Protein 1O5L (pdb70)

Structure (mmCIF, N/CA/C/O backbone):
data_1O5L
#
_entry.id   1O5L
#
_cell.length_a   62.971
_cell.length_b   62.971
_cell.length_c   167.103
_cell.angle_alpha   90.00
_cell.angle_beta   90.00
_cell.angle_gamma   120.00
#
_symmetry.space_group_name_H-M   'P 61 2 2'
#
loop_
_entity.id
_entity.type
_entity.pdbx_description
1 polymer 'transcriptional regulator, crp family'
2 water water
#
loop_
_atom_site.group_PDB
_atom_site.id
_atom_site.type_symbol
_atom_site.label_atom_id
_atom_site.label_alt_id
_atom_site.label_comp_id
_atom_site.label_asym_id
_atom_site.label_entity_id
_atom_site.label_seq_id
_atom_site.pdbx_PDB_ins_code
_atom_site.Cartn_x
_atom_site.Cartn_y
_atom_site.Cartn_z
_atom_site.occupancy
_atom_site.B_iso_or_equiv
_atom_site.auth_seq_id
_atom_site.auth_comp_id
_atom_site.auth_asym_id
_atom_site.auth_atom_id
_atom_site.pdbx_PDB_model_num
ATOM 1 N N . MET A 1 13 ? 22.322 11.496 -1.808 1.00 63.04 1 MET A N 1
ATOM 2 C CA . MET A 1 13 ? 23.417 12.495 -1.622 1.00 62.88 1 MET A CA 1
ATOM 3 C C . MET A 1 13 ? 23.336 13.126 -0.223 1.00 62.97 1 MET A C 1
ATOM 4 O O . MET A 1 13 ? 22.308 13.715 0.112 1.00 64.33 1 MET A O 1
ATOM 9 N N . ASP A 1 14 ? 24.418 13.025 0.564 1.00 61.44 2 ASP A N 1
ATOM 10 C CA . ASP A 1 14 ? 24.498 13.635 1.906 1.00 60.40 2 ASP A CA 1
ATOM 11 C C . ASP A 1 14 ? 25.430 14.870 1.839 1.00 59.19 2 ASP A C 1
ATOM 12 O O . ASP A 1 14 ? 26.649 14.735 1.834 1.00 57.69 2 ASP A O 1
ATOM 17 N N . LEU A 1 15 ? 24.842 16.066 1.753 1.00 58.16 3 LEU A N 1
ATOM 18 C CA . LEU A 1 15 ? 25.629 17.293 1.559 1.00 58.11 3 LEU A CA 1
ATOM 19 C C . LEU A 1 15 ? 26.564 17.616 2.722 1.00 56.90 3 LEU A C 1
ATOM 20 O O . LEU A 1 15 ? 27.519 18.338 2.533 1.00 57.23 3 LEU A O 1
ATOM 25 N N . LYS A 1 16 ? 26.315 17.062 3.902 1.00 56.23 4 LYS A N 1
ATOM 26 C CA . LYS A 1 16 ? 27.203 17.281 5.049 1.00 56.29 4 LYS A CA 1
ATOM 27 C C . LYS A 1 16 ? 28.618 16.717 4.847 1.00 55.64 4 LYS A C 1
ATOM 28 O O . LYS A 1 16 ? 29.565 17.113 5.552 1.00 55.67 4 LYS A O 1
ATOM 34 N N . LYS A 1 17 ? 28.763 15.798 3.892 1.00 55.23 5 LYS A N 1
ATOM 35 C CA . LYS A 1 17 ? 30.083 15.305 3.479 1.00 54.90 5 LYS A CA 1
ATOM 36 C C . LYS A 1 17 ? 30.993 16.405 2.887 1.00 53.43 5 LYS A C 1
ATOM 37 O O . LYS A 1 17 ? 32.222 16.246 2.862 1.00 52.38 5 LYS A O 1
ATOM 43 N N . LEU A 1 18 ? 30.396 17.511 2.439 1.00 52.29 6 LEU A N 1
ATOM 44 C CA . LEU A 1 18 ? 31.178 18.647 1.954 1.00 51.89 6 LEU A CA 1
ATOM 45 C C . LEU A 1 18 ? 31.664 19.599 3.043 1.00 52.01 6 LEU A C 1
ATOM 46 O O . LEU A 1 18 ? 32.301 20.590 2.715 1.00 51.92 6 LEU A O 1
ATOM 51 N N . LEU A 1 19 ? 31.418 19.295 4.324 1.00 51.43 7 LEU A N 1
ATOM 52 C CA . LEU A 1 19 ? 31.865 20.172 5.414 1.00 51.89 7 LEU A CA 1
ATOM 53 C C . LEU A 1 19 ? 33.358 20.611 5.333 1.00 51.36 7 LEU A C 1
ATOM 54 O O . LEU A 1 19 ? 33.659 21.752 5.602 1.00 51.00 7 LEU A O 1
ATOM 59 N N . PRO A 1 20 ? 34.271 19.717 4.963 1.00 51.38 8 PRO A N 1
ATOM 60 C CA . PRO A 1 20 ? 35.690 20.060 4.864 1.00 51.88 8 PRO A CA 1
ATOM 61 C C . PRO A 1 20 ? 36.054 21.126 3.804 1.00 51.90 8 PRO A C 1
ATOM 62 O O . PRO A 1 20 ? 37.130 21.726 3.865 1.00 51.13 8 PRO A O 1
ATOM 66 N N . CYS A 1 21 ? 35.143 21.330 2.865 1.00 52.05 9 CYS A N 1
ATOM 67 C CA . CYS A 1 21 ? 35.324 22.153 1.675 1.00 52.83 9 CYS A CA 1
ATOM 68 C C . CYS A 1 21 ? 35.025 23.640 1.900 1.00 52.78 9 CYS A C 1
ATOM 69 O O . CYS A 1 21 ? 35.231 24.456 1.021 1.00 51.90 9 CYS A O 1
ATOM 72 N N . GLY A 1 22 ? 34.541 23.997 3.076 1.00 53.63 10 GLY A N 1
ATOM 73 C CA . GLY A 1 22 ? 34.065 25.357 3.268 1.00 54.67 10 GLY A CA 1
ATOM 74 C C . GLY A 1 22 ? 34.125 25.825 4.688 1.00 54.57 10 GLY A C 1
ATOM 75 O O . GLY A 1 22 ? 34.467 25.056 5.567 1.00 54.93 10 GLY A O 1
ATOM 76 N N . LYS A 1 23 ? 33.810 27.095 4.899 1.00 54.74 11 LYS A N 1
ATOM 77 C CA . LYS A 1 23 ? 33.691 27.630 6.235 1.00 55.35 11 LYS A CA 1
ATOM 78 C C . LYS A 1 23 ? 32.261 27.539 6.745 1.00 54.32 11 LYS A C 1
ATOM 79 O O . LYS A 1 23 ? 31.310 27.477 5.978 1.00 53.73 11 LYS A O 1
ATOM 85 N N . VAL A 1 24 ? 32.132 27.542 8.063 1.00 54.15 12 VAL A N 1
ATOM 86 C CA . VAL A 1 24 ? 30.838 27.504 8.704 1.00 54.42 12 VAL A CA 1
ATOM 87 C C . VAL A 1 24 ? 30.499 28.895 9.219 1.00 54.55 12 VAL A C 1
ATOM 88 O O . VAL A 1 24 ? 31.341 29.576 9.801 1.00 52.98 12 VAL A O 1
ATOM 92 N N . ILE A 1 25 ? 29.257 29.311 8.963 1.00 55.39 13 ILE A N 1
ATOM 93 C CA . ILE A 1 25 ? 28.765 30.587 9.466 1.00 55.68 13 ILE A CA 1
ATOM 94 C C . ILE A 1 25 ? 27.441 30.368 10.162 1.00 54.62 13 ILE A C 1
ATOM 95 O O . ILE A 1 25 ? 26.564 29.664 9.643 1.00 53.34 13 ILE A O 1
ATOM 100 N N . VAL A 1 26 ? 27.308 31.014 11.322 1.00 54.22 14 VAL A N 1
ATOM 101 C CA . VAL A 1 26 ? 26.141 30.905 12.168 1.00 54.29 14 VAL A CA 1
ATOM 102 C C . VAL A 1 26 ? 25.379 32.246 12.261 1.00 53.86 14 VAL A C 1
ATOM 103 O O . VAL A 1 26 ? 25.988 33.332 12.201 1.00 53.76 14 VAL A O 1
ATOM 107 N N . PHE A 1 27 ? 24.058 32.159 12.422 1.00 53.16 15 PHE A N 1
ATOM 108 C CA . PHE A 1 27 ? 23.196 33.340 12.543 1.00 52.89 15 PHE A CA 1
ATOM 109 C C . PHE A 1 27 ? 22.189 33.174 13.658 1.00 52.95 15 PHE A C 1
ATOM 110 O O . PHE A 1 27 ? 21.696 32.083 13.884 1.00 53.45 15 PHE A O 1
ATOM 118 N N . ARG A 1 28 ? 21.901 34.261 14.371 1.00 53.21 16 ARG A N 1
ATOM 119 C CA . ARG A 1 28 ? 20.897 34.263 15.415 1.00 53.17 16 ARG A CA 1
ATOM 120 C C . ARG A 1 28 ? 19.540 34.460 14.763 1.00 53.05 16 ARG A C 1
ATOM 121 O O . ARG A 1 28 ? 19.452 34.908 13.637 1.00 53.21 16 ARG A O 1
ATOM 124 N N . LYS A 1 29 ? 18.482 34.148 15.491 1.00 53.31 17 LYS A N 1
ATOM 125 C CA . LYS A 1 29 ? 17.138 34.335 15.008 1.00 53.48 17 LYS A CA 1
ATOM 126 C C . LYS A 1 29 ? 16.916 35.804 14.586 1.00 53.47 17 LYS A C 1
ATOM 127 O O . LYS A 1 29 ? 17.283 36.722 15.300 1.00 52.87 17 LYS A O 1
ATOM 133 N N . GLY A 1 30 ? 16.334 36.019 13.405 1.00 53.66 18 GLY A N 1
ATOM 134 C CA . GLY A 1 30 ? 16.109 37.370 12.912 1.00 53.69 18 GLY A CA 1
ATOM 135 C C . GLY A 1 30 ? 17.267 38.042 12.191 1.00 53.96 18 GLY A C 1
ATOM 136 O O . GLY A 1 30 ? 17.074 39.107 11.618 1.00 54.22 18 GLY A O 1
ATOM 137 N N . GLU A 1 31 ? 18.464 37.453 12.208 1.00 54.07 19 GLU A N 1
ATOM 138 C CA . GLU A 1 31 ? 19.584 38.020 11.457 1.00 54.79 19 GLU A CA 1
ATOM 139 C C . GLU A 1 31 ? 19.433 37.769 9.939 1.00 53.96 19 GLU A C 1
ATOM 140 O O . GLU A 1 31 ? 18.921 36.740 9.511 1.00 53.37 19 GLU A O 1
ATOM 146 N N . ILE A 1 32 ? 19.921 38.718 9.148 1.00 53.40 20 ILE A N 1
ATOM 147 C CA . ILE A 1 32 ? 19.927 38.606 7.689 1.00 53.12 20 ILE A CA 1
ATOM 148 C C . ILE A 1 32 ? 21.163 37.862 7.169 1.00 52.14 20 ILE A C 1
ATOM 149 O O . ILE A 1 32 ? 22.294 38.256 7.420 1.00 52.18 20 ILE A O 1
ATOM 154 N N . VAL A 1 33 ? 20.933 36.782 6.438 1.00 51.65 21 VAL A N 1
ATOM 155 C CA . VAL A 1 33 ? 22.028 36.042 5.803 1.00 51.50 21 VAL A CA 1
ATOM 156 C C . VAL A 1 33 ? 22.529 36.781 4.538 1.00 51.18 21 VAL A C 1
ATOM 157 O O . VAL A 1 33 ? 23.716 36.977 4.357 1.00 51.25 21 VAL A O 1
ATOM 161 N N . LYS A 1 34 ? 21.604 37.181 3.673 1.00 51.10 22 LYS A N 1
ATOM 162 C CA . LYS A 1 34 ? 21.908 38.001 2.505 1.00 50.60 22 LYS A CA 1
ATOM 163 C C . LYS A 1 34 ? 20.728 38.923 2.215 1.00 50.90 22 LYS A C 1
ATOM 164 O O . LYS A 1 34 ? 19.556 38.607 2.530 1.00 50.36 22 LYS A O 1
ATOM 170 N N . HIS A 1 35 ? 21.052 40.075 1.635 1.00 50.37 23 HIS A N 1
ATOM 171 C CA . HIS A 1 35 ? 20.056 40.992 1.103 1.00 49.97 23 HIS A CA 1
ATOM 172 C C . HIS A 1 35 ? 19.816 40.701 -0.343 1.00 49.40 23 HIS A C 1
ATOM 173 O O . HIS A 1 35 ? 20.714 40.256 -1.066 1.00 48.36 23 HIS A O 1
ATOM 180 N N . GLN A 1 36 ? 18.590 41.010 -0.741 1.00 48.62 24 GLN A N 1
ATOM 181 C CA . GLN A 1 36 ? 18.189 41.060 -2.113 1.00 48.26 24 GLN A CA 1
ATOM 182 C C . GLN A 1 36 ? 19.220 41.910 -2.859 1.00 47.42 24 GLN A C 1
ATOM 183 O O . GLN A 1 36 ? 19.629 42.944 -2.369 1.00 46.76 24 GLN A O 1
ATOM 189 N N . ASP A 1 37 ? 19.646 41.422 -4.026 1.00 47.37 25 ASP A N 1
ATOM 190 C CA . ASP A 1 37 ? 20.712 42.019 -4.867 1.00 47.55 25 ASP A CA 1
ATOM 191 C C . ASP A 1 37 ? 22.185 41.836 -4.417 1.00 47.20 25 ASP A C 1
ATOM 192 O O . ASP A 1 37 ? 23.078 42.269 -5.134 1.00 46.81 25 ASP A O 1
ATOM 197 N N . ASP A 1 38 ? 22.439 41.223 -3.261 1.00 47.12 26 ASP A N 1
ATOM 198 C CA . ASP A 1 38 ? 23.811 40.906 -2.845 1.00 47.64 26 ASP A CA 1
ATOM 199 C C . ASP A 1 38 ? 24.435 39.934 -3.861 1.00 47.99 26 ASP A C 1
ATOM 200 O O . ASP A 1 38 ? 23.745 39.035 -4.336 1.00 48.56 26 ASP A O 1
ATOM 205 N N . PRO A 1 39 ? 25.712 40.108 -4.214 1.00 48.77 27 PRO A N 1
ATOM 206 C CA . PRO A 1 39 ? 26.362 39.181 -5.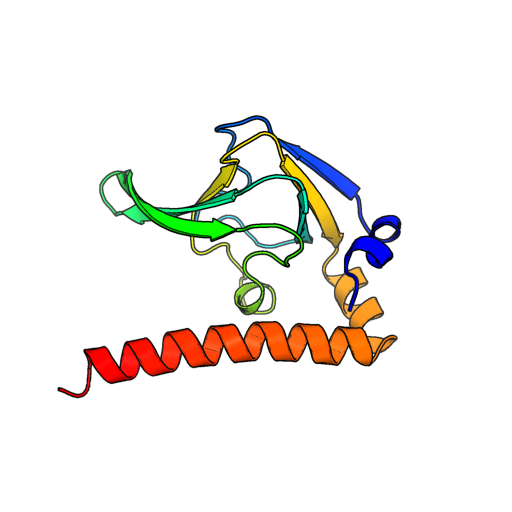145 1.00 48.85 27 PRO A CA 1
ATOM 207 C C . PRO A 1 39 ? 26.468 37.792 -4.566 1.00 49.93 27 PRO A C 1
ATOM 208 O O . PRO A 1 39 ? 26.614 37.640 -3.356 1.00 49.35 27 PRO A O 1
ATOM 212 N N . ILE A 1 40 ? 26.303 36.786 -5.426 1.00 51.85 28 ILE A N 1
ATOM 213 C CA . ILE A 1 40 ? 26.492 35.398 -5.029 1.00 53.17 28 ILE A CA 1
ATOM 214 C C . ILE A 1 40 ? 27.933 35.079 -5.322 1.00 54.34 28 ILE A C 1
ATOM 215 O O . ILE A 1 40 ? 28.343 34.978 -6.491 1.00 54.24 28 ILE A O 1
ATOM 220 N N . GLU A 1 41 ? 28.714 34.951 -4.257 1.00 56.20 29 GLU A N 1
ATOM 221 C CA . GLU A 1 41 ? 30.119 34.589 -4.389 1.00 57.81 29 GLU A CA 1
ATOM 222 C C . GLU A 1 41 ? 30.413 33.142 -3.954 1.00 58.48 29 GLU A C 1
ATOM 223 O O . GLU A 1 41 ? 31.104 32.412 -4.628 1.00 60.19 29 GLU A O 1
ATOM 229 N N . ASP A 1 42 ? 29.898 32.731 -2.824 1.00 59.12 30 ASP A N 1
ATOM 230 C CA . ASP A 1 42 ? 30.067 31.376 -2.368 1.00 59.11 30 ASP A CA 1
ATOM 231 C C . ASP A 1 42 ? 28.739 30.660 -2.532 1.00 58.84 30 ASP A C 1
ATOM 232 O O . ASP A 1 42 ? 27.658 31.292 -2.494 1.00 59.09 30 ASP A O 1
ATOM 237 N N . VAL A 1 43 ? 28.827 29.345 -2.720 1.00 57.71 31 VAL A N 1
ATOM 238 C CA . VAL A 1 43 ? 27.683 28.458 -2.647 1.00 56.28 31 VAL A CA 1
ATOM 239 C C . VAL A 1 43 ? 27.348 28.240 -1.147 1.00 56.31 31 VAL A C 1
ATOM 240 O O . VAL A 1 43 ? 28.204 27.824 -0.328 1.00 55.02 31 VAL A O 1
ATOM 244 N N . LEU A 1 44 ? 26.101 28.517 -0.792 1.00 56.19 32 LEU A N 1
ATOM 245 C CA . LEU A 1 44 ? 25.641 28.425 0.598 1.00 55.51 32 LEU A CA 1
ATOM 246 C C . LEU A 1 44 ? 24.760 27.190 0.783 1.00 55.42 32 LEU A C 1
ATOM 247 O O . LEU A 1 44 ? 23.844 26.952 -0.012 1.00 55.01 32 LEU A O 1
ATOM 252 N N . ILE A 1 45 ? 25.039 26.407 1.832 1.00 55.56 33 ILE A N 1
ATOM 253 C CA . ILE A 1 45 ? 24.246 25.220 2.163 1.00 55.29 33 ILE A CA 1
ATOM 254 C C . ILE A 1 45 ? 23.759 25.316 3.606 1.00 54.75 33 ILE A C 1
ATOM 255 O O . ILE A 1 45 ? 24.571 25.463 4.524 1.00 55.81 33 ILE A O 1
ATOM 260 N N . LEU A 1 46 ? 22.448 25.218 3.803 1.00 53.85 34 LEU A N 1
ATOM 261 C CA . LEU A 1 46 ? 21.859 25.210 5.138 1.00 54.10 34 LEU A CA 1
ATOM 262 C C . LEU A 1 46 ? 22.054 23.851 5.807 1.00 54.25 34 LEU A C 1
ATOM 263 O O . LEU A 1 46 ? 21.483 22.833 5.357 1.00 52.88 34 LEU A O 1
ATOM 268 N N . LEU A 1 47 ? 22.797 23.890 6.915 1.00 54.17 35 LEU A N 1
ATOM 269 C CA . LEU A 1 47 ? 23.205 22.720 7.679 1.00 55.06 35 LEU A CA 1
ATOM 270 C C . LEU A 1 47 ? 22.200 22.389 8.755 1.00 55.33 35 LEU A C 1
ATOM 271 O O . LEU A 1 47 ? 21.865 21.221 8.953 1.00 55.71 35 LEU A O 1
ATOM 276 N N . GLU A 1 48 ? 21.779 23.422 9.487 1.00 55.61 36 GLU A N 1
ATOM 277 C CA . GLU A 1 48 ? 20.816 23.282 10.556 1.00 55.91 36 GLU A CA 1
ATOM 278 C C . GLU A 1 48 ? 20.082 24.592 10.823 1.00 55.66 36 GLU A C 1
ATOM 279 O O . GLU A 1 48 ? 20.623 25.671 10.571 1.00 54.96 36 GLU A O 1
ATOM 285 N N . GLY A 1 49 ? 18.848 24.473 11.327 1.00 55.29 37 GLY A N 1
ATOM 286 C CA . GLY A 1 49 ? 17.983 25.615 11.581 1.00 55.27 37 GLY A CA 1
ATOM 287 C C . GLY A 1 49 ? 16.897 25.788 10.522 1.00 55.12 37 GLY A C 1
ATOM 288 O O . GLY A 1 49 ? 16.379 24.809 9.979 1.00 55.32 37 GLY A O 1
ATOM 289 N N . THR A 1 50 ? 16.530 27.038 10.259 1.00 54.56 38 THR A N 1
ATOM 290 C CA . THR A 1 50 ? 15.455 27.373 9.327 1.00 53.72 38 THR A CA 1
ATOM 291 C C . THR A 1 50 ? 15.674 28.800 8.810 1.00 53.81 38 THR A C 1
ATOM 292 O O . THR A 1 50 ? 15.899 29.730 9.595 1.00 52.90 38 THR A O 1
ATOM 296 N N . LEU A 1 51 ? 15.569 28.968 7.490 1.00 54.27 39 LEU A N 1
ATOM 297 C CA . LEU A 1 51 ? 15.664 30.271 6.865 1.00 54.45 39 LEU A CA 1
ATOM 298 C C . LEU A 1 51 ? 14.313 30.688 6.294 1.00 54.89 39 LEU A C 1
ATOM 299 O O . LEU A 1 51 ? 13.472 29.832 6.006 1.00 55.37 39 LEU A O 1
ATOM 304 N N . LYS A 1 52 ? 14.120 32.004 6.152 1.00 55.08 40 LYS A N 1
ATOM 305 C CA . LYS A 1 52 ? 12.968 32.603 5.449 1.00 55.57 40 LYS A CA 1
ATOM 306 C C . LYS A 1 52 ? 13.426 33.424 4.252 1.00 55.31 40 LYS A C 1
ATOM 307 O O . LYS A 1 52 ? 14.403 34.181 4.339 1.00 55.66 40 LYS A O 1
ATOM 313 N N . THR A 1 53 ? 12.745 33.247 3.124 1.00 54.87 41 THR A N 1
ATOM 314 C CA . THR A 1 53 ? 13.015 34.042 1.946 1.00 54.66 41 THR A CA 1
ATOM 315 C C . THR A 1 53 ? 11.892 35.061 1.804 1.00 55.41 41 THR A C 1
ATOM 316 O O . THR A 1 53 ? 10.711 34.700 1.885 1.00 55.03 41 THR A O 1
ATOM 320 N N . GLU A 1 54 ? 12.262 36.328 1.614 1.00 55.72 42 GLU A N 1
ATOM 321 C CA . GLU A 1 54 ? 11.293 37.391 1.523 1.00 56.85 42 GLU A CA 1
ATOM 322 C C . GLU A 1 54 ? 11.671 38.402 0.439 1.00 57.16 42 GLU A C 1
ATOM 323 O O . GLU A 1 54 ? 12.801 38.895 0.399 1.00 57.48 42 GLU A O 1
ATOM 329 N N . HIS A 1 55 ? 10.725 38.672 -0.454 1.00 57.50 43 HIS A N 1
ATOM 330 C CA . HIS A 1 55 ? 10.903 39.653 -1.519 1.00 58.29 43 HIS A CA 1
ATOM 331 C C . HIS A 1 55 ? 10.591 41.071 -1.039 1.00 58.27 43 HIS A C 1
ATOM 332 O O . HIS A 1 55 ? 9.577 41.309 -0.396 1.00 57.32 43 HIS A O 1
ATOM 339 N N . VAL A 1 56 ? 11.485 41.999 -1.367 1.00 58.90 44 VAL A N 1
ATOM 340 C CA . VAL A 1 56 ? 11.388 43.385 -0.934 1.00 59.31 44 VAL A CA 1
ATOM 341 C C . VAL A 1 56 ? 10.828 44.173 -2.091 1.00 60.01 44 VAL A C 1
ATOM 342 O O . VAL A 1 56 ? 11.346 44.091 -3.210 1.00 60.37 44 VAL A O 1
ATOM 346 N N . SER A 1 57 ? 9.761 44.915 -1.822 1.00 60.52 45 SER A N 1
ATOM 347 C CA . SER A 1 57 ? 9.095 45.703 -2.845 1.00 61.08 45 SER A CA 1
ATOM 348 C C . SER A 1 57 ? 9.565 47.164 -2.829 1.00 61.70 45 SER A C 1
ATOM 349 O O . SER A 1 57 ? 10.183 47.663 -1.876 1.00 61.43 45 SER A O 1
ATOM 352 N N . GLU A 1 58 ? 9.186 47.840 -3.896 1.00 62.32 46 GLU A N 1
ATOM 353 C CA . GLU A 1 58 ? 9.618 49.183 -4.222 1.00 63.01 46 GLU A CA 1
ATOM 354 C C . GLU A 1 58 ? 9.442 50.178 -3.059 1.00 63.35 46 GLU A C 1
ATOM 355 O O . GLU A 1 58 ? 10.115 51.219 -3.014 1.00 63.51 46 GLU A O 1
ATOM 361 N N . ASN A 1 59 ? 8.578 49.834 -2.103 1.00 63.53 47 ASN A N 1
ATOM 362 C CA . ASN A 1 59 ? 8.194 50.748 -1.018 1.00 63.75 47 ASN A CA 1
ATOM 363 C C . ASN A 1 59 ? 8.853 50.363 0.320 1.00 63.45 47 ASN A C 1
ATOM 364 O O . ASN A 1 59 ? 8.557 50.950 1.359 1.00 63.43 47 ASN A O 1
ATOM 369 N N . GLY A 1 60 ? 9.751 49.381 0.284 1.00 63.31 48 GLY A N 1
ATOM 370 C CA . GLY A 1 60 ? 10.320 48.783 1.500 1.00 63.08 48 GLY A CA 1
ATOM 371 C C . GLY A 1 60 ? 9.516 47.604 2.046 1.00 62.65 48 GLY A C 1
ATOM 372 O O . GLY A 1 60 ? 10.001 46.867 2.916 1.00 62.46 48 GLY A O 1
ATOM 373 N N . LYS A 1 61 ? 8.297 47.424 1.523 1.00 62.02 49 LYS A N 1
ATOM 374 C CA . LYS A 1 61 ? 7.360 46.397 1.993 1.00 61.28 49 LYS A CA 1
ATOM 375 C C . LYS A 1 61 ? 7.808 44.976 1.606 1.00 60.48 49 LYS A C 1
ATOM 376 O O . LYS A 1 61 ? 8.045 44.645 0.428 1.00 60.63 49 LYS A O 1
ATOM 378 N N . THR A 1 62 ? 7.917 44.140 2.630 1.00 59.16 50 THR A N 1
ATOM 379 C CA . THR A 1 62 ? 8.451 42.802 2.502 1.00 57.68 50 THR A CA 1
ATOM 380 C C . THR A 1 62 ? 7.338 41.749 2.449 1.00 55.93 50 THR A C 1
ATOM 381 O O . THR A 1 62 ? 6.340 41.848 3.154 1.00 55.00 50 THR A O 1
ATOM 385 N N . LEU A 1 63 ? 7.523 40.752 1.588 1.00 54.30 51 LEU A N 1
ATOM 386 C CA . LEU A 1 63 ? 6.626 39.604 1.509 1.00 53.18 51 LEU A CA 1
ATOM 387 C C . LEU A 1 63 ? 7.426 38.307 1.596 1.00 52.25 51 LEU A C 1
ATOM 388 O O . LEU A 1 63 ? 8.332 38.053 0.790 1.00 51.23 51 LEU A O 1
ATOM 393 N N . GLU A 1 64 ? 7.095 37.481 2.583 1.00 51.82 52 GLU A N 1
ATOM 394 C CA . GLU A 1 64 ? 7.727 36.163 2.695 1.00 51.50 52 GLU A CA 1
ATOM 395 C C . GLU A 1 64 ? 7.233 35.238 1.587 1.00 51.08 52 GLU A C 1
ATOM 396 O O . GLU A 1 64 ? 6.058 35.198 1.276 1.00 50.97 52 GLU A O 1
ATOM 402 N N . ILE A 1 65 ? 8.169 34.481 1.037 1.00 51.78 53 ILE A N 1
ATOM 403 C CA . ILE A 1 65 ? 7.999 33.658 -0.155 1.00 52.30 53 ILE A CA 1
ATOM 404 C C . ILE A 1 65 ? 8.025 32.185 0.223 1.00 52.40 53 ILE A C 1
ATOM 405 O O . ILE A 1 65 ? 7.208 31.409 -0.239 1.00 52.69 53 ILE A O 1
ATOM 410 N N . ASP A 1 66 ? 9.014 31.797 1.020 1.00 53.91 54 ASP A N 1
ATOM 411 C CA . ASP A 1 66 ? 9.181 30.418 1.420 1.00 54.32 54 ASP A CA 1
ATOM 412 C C . ASP A 1 66 ? 9.982 30.293 2.703 1.00 54.03 54 ASP A C 1
ATOM 413 O O . ASP A 1 66 ? 10.501 31.271 3.242 1.00 52.52 54 ASP A O 1
ATOM 418 N N . GLU A 1 67 ? 10.049 29.052 3.174 1.00 54.64 55 GLU A N 1
ATOM 419 C CA . GLU A 1 67 ? 10.992 28.624 4.183 1.00 56.04 55 GLU A CA 1
ATOM 420 C C . GLU A 1 67 ? 12.041 27.725 3.557 1.00 56.17 55 GLU A C 1
ATOM 421 O O . GLU A 1 67 ? 11.769 27.075 2.558 1.00 56.33 55 GLU A O 1
ATOM 427 N N . ILE A 1 68 ? 13.236 27.671 4.160 1.00 56.69 56 ILE A N 1
ATOM 428 C CA . ILE A 1 68 ? 14.253 26.673 3.791 1.00 56.34 56 ILE A CA 1
ATOM 429 C C . ILE A 1 68 ? 14.613 25.833 5.008 1.00 55.41 56 ILE A C 1
ATOM 430 O O . ILE A 1 68 ? 14.987 26.374 6.029 1.00 54.55 56 ILE A O 1
ATOM 435 N N . LYS A 1 69 ? 14.451 24.519 4.894 1.00 54.90 57 LYS A N 1
ATOM 436 C CA . LYS A 1 69 ? 14.844 23.572 5.927 1.00 54.91 57 LYS A CA 1
ATOM 437 C C . LYS A 1 69 ? 16.119 22.862 5.477 1.00 54.68 57 LYS A C 1
ATOM 438 O O . LYS A 1 69 ? 16.413 22.822 4.284 1.00 54.71 57 LYS A O 1
ATOM 444 N N . PRO A 1 70 ? 16.894 22.318 6.417 1.00 54.21 58 PRO A N 1
ATOM 445 C CA . PRO A 1 70 ? 18.129 21.652 6.062 1.00 54.35 58 PRO A CA 1
ATOM 446 C C . PRO A 1 70 ? 17.872 20.261 5.445 1.00 54.73 58 PRO A C 1
ATOM 447 O O . PRO A 1 70 ? 16.847 19.696 5.709 1.00 53.70 58 PRO A O 1
ATOM 451 N N . VAL A 1 71 ? 18.761 19.704 4.613 1.00 55.67 59 VAL A N 1
ATOM 452 C CA . VAL A 1 71 ? 20.023 20.286 4.184 1.00 56.25 59 VAL A CA 1
ATOM 453 C C . VAL A 1 71 ? 19.897 20.590 2.712 1.00 57.02 59 VAL A C 1
ATOM 454 O O . VAL A 1 71 ? 19.698 19.689 1.925 1.00 56.73 59 VAL A O 1
ATOM 458 N N . GLN A 1 72 ? 20.086 21.853 2.339 1.00 58.91 60 GLN A N 1
ATOM 459 C CA . GLN A 1 72 ? 19.822 22.341 0.980 1.00 60.73 60 GLN A CA 1
ATOM 460 C C . GLN A 1 72 ? 20.770 23.444 0.563 1.00 59.57 60 GLN A C 1
ATOM 461 O O . GLN A 1 72 ? 21.121 24.279 1.388 1.00 59.21 60 GLN A O 1
ATOM 467 N N . ILE A 1 73 ? 21.088 23.491 -0.737 1.00 59.08 61 ILE A N 1
ATOM 468 C CA . ILE A 1 73 ? 21.747 24.657 -1.354 1.00 58.34 61 ILE A CA 1
ATOM 469 C C . ILE A 1 73 ? 20.748 25.813 -1.485 1.00 57.43 61 ILE A C 1
ATOM 470 O O . ILE A 1 73 ? 19.630 25.611 -1.904 1.00 58.46 61 ILE A O 1
ATOM 475 N N . ILE A 1 74 ? 21.177 27.013 -1.124 1.00 56.46 62 ILE A N 1
ATOM 476 C CA . ILE A 1 74 ? 20.398 28.227 -1.263 1.00 56.12 62 ILE A CA 1
ATOM 477 C C . ILE A 1 74 ? 20.546 28.931 -2.655 1.00 56.35 62 ILE A C 1
ATOM 478 O O . ILE A 1 74 ? 21.654 29.276 -3.073 1.00 56.81 62 ILE A O 1
ATOM 483 N N . ALA A 1 75 ? 19.415 29.182 -3.315 1.00 55.52 63 ALA A N 1
ATOM 484 C CA . ALA A 1 75 ? 19.355 29.944 -4.564 1.00 54.85 63 ALA A CA 1
ATOM 485 C C . ALA A 1 75 ? 20.225 29.290 -5.616 1.00 53.64 63 ALA A C 1
ATOM 486 O O . ALA A 1 75 ? 20.967 29.959 -6.326 1.00 53.38 63 ALA A O 1
ATOM 488 N N . SER A 1 76 ? 20.079 27.975 -5.719 1.00 53.16 64 SER A N 1
ATOM 489 C CA . SER A 1 76 ? 20.934 27.132 -6.545 1.00 5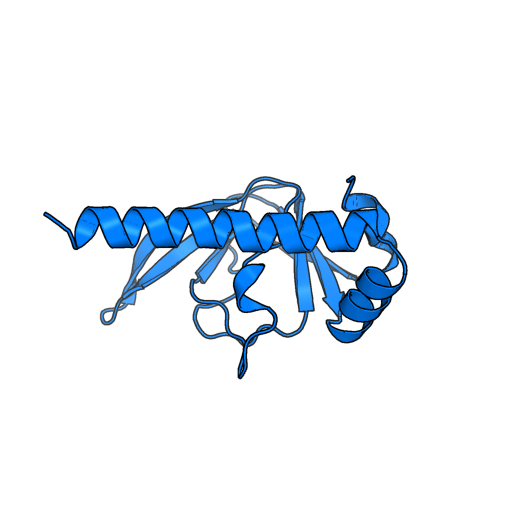2.59 64 SER A CA 1
ATOM 490 C C . SER A 1 76 ? 20.912 27.511 -8.036 1.00 51.12 64 SER A C 1
ATOM 491 O O . SER A 1 76 ? 21.953 27.560 -8.709 1.00 51.26 64 SER A O 1
ATOM 494 N N . GLY A 1 77 ? 19.728 27.767 -8.554 1.00 50.21 65 GLY A N 1
ATOM 495 C CA . GLY A 1 77 ? 19.575 28.204 -9.947 1.00 50.06 65 GLY A CA 1
ATOM 496 C C . GLY A 1 77 ? 20.152 29.577 -10.322 1.00 49.10 65 GLY A C 1
ATOM 497 O O . GLY A 1 77 ? 20.208 29.913 -11.497 1.00 48.53 65 GLY A O 1
ATOM 498 N N . PHE A 1 78 ? 20.574 30.360 -9.324 1.00 49.03 66 PHE A N 1
ATOM 499 C CA . PHE A 1 78 ? 21.077 31.718 -9.553 1.00 49.11 66 PHE A CA 1
ATOM 500 C C . PHE A 1 78 ? 22.603 31.781 -9.452 1.00 48.78 66 PHE A C 1
ATOM 501 O O . PHE A 1 78 ? 23.219 32.762 -9.883 1.00 47.97 66 PHE A O 1
ATOM 509 N N . ILE A 1 79 ? 23.210 30.725 -8.908 1.00 48.99 67 ILE A N 1
ATOM 510 C CA . ILE A 1 79 ? 24.641 30.750 -8.583 1.00 49.23 67 ILE A CA 1
ATOM 511 C C . ILE A 1 79 ? 25.485 31.031 -9.797 1.00 49.01 67 ILE A C 1
ATOM 512 O O . ILE A 1 79 ? 26.330 31.935 -9.754 1.00 48.80 67 ILE A O 1
ATOM 517 N N . PHE A 1 80 ? 25.194 30.332 -10.906 1.00 48.69 68 PHE A N 1
ATOM 518 C CA . PHE A 1 80 ? 26.042 30.364 -12.098 1.00 48.20 68 PHE A CA 1
ATOM 519 C C . PHE A 1 80 ? 25.539 31.248 -13.255 1.00 49.08 68 PHE A C 1
ATOM 520 O O . PHE A 1 80 ? 26.053 31.151 -14.375 1.00 48.62 68 PHE A O 1
ATOM 528 N N . SER A 1 81 ? 24.597 32.162 -13.005 1.00 50.25 69 SER A N 1
ATOM 529 C CA . SER A 1 81 ? 24.282 33.156 -14.057 1.00 51.74 69 SER A CA 1
ATOM 530 C C . SER A 1 81 ? 25.421 34.160 -14.274 1.00 52.22 69 SER A C 1
ATOM 531 O O . SER A 1 81 ? 26.382 34.235 -13.501 1.00 51.77 69 SER A O 1
ATOM 534 N N . SER A 1 82 ? 25.336 34.879 -15.384 1.00 52.93 70 SER A N 1
ATOM 535 C CA . SER A 1 82 ? 26.057 36.149 -15.545 1.00 53.76 70 SER A CA 1
ATOM 536 C C . SER A 1 82 ? 25.616 37.152 -14.454 1.00 53.87 70 SER A C 1
ATOM 537 O O . SER A 1 82 ? 24.427 37.279 -14.149 1.00 54.04 70 SER A O 1
ATOM 540 N N . GLU A 1 83 ? 26.579 37.834 -13.843 1.00 54.14 71 GLU A N 1
ATOM 541 C CA . GLU A 1 83 ? 26.290 38.755 -12.733 1.00 53.84 71 GLU A CA 1
ATOM 542 C C . GLU A 1 83 ? 25.302 38.128 -11.726 1.00 52.38 71 GLU A C 1
ATOM 543 O O . GLU A 1 83 ? 24.174 38.571 -11.596 1.00 52.93 71 GLU A O 1
ATOM 549 N N . PRO A 1 84 ? 25.746 37.098 -11.013 1.00 50.73 72 PRO A N 1
ATOM 550 C CA . PRO A 1 84 ? 24.886 36.356 -10.094 1.00 50.05 72 PRO A CA 1
ATOM 551 C C . PRO A 1 84 ? 24.561 37.084 -8.786 1.00 50.23 72 PRO A C 1
ATOM 552 O O . PRO A 1 84 ? 25.481 37.524 -8.088 1.00 48.82 72 PRO A O 1
ATOM 556 N N . ARG A 1 85 ? 23.262 37.114 -8.443 1.00 50.47 73 ARG A N 1
ATOM 557 C CA . ARG A 1 85 ? 22.725 37.910 -7.344 1.00 50.99 73 ARG A CA 1
ATOM 558 C C . ARG A 1 85 ? 21.584 37.199 -6.641 1.00 50.66 73 ARG A C 1
ATOM 559 O O . ARG A 1 85 ? 20.739 36.586 -7.290 1.00 50.08 73 ARG A O 1
ATOM 567 N N . PHE A 1 86 ? 21.564 37.282 -5.309 1.00 50.19 74 PHE A N 1
ATOM 568 C CA . PHE A 1 86 ? 20.439 36.771 -4.540 1.00 49.52 74 PHE A CA 1
ATOM 569 C C . PHE A 1 86 ? 19.161 37.554 -4.929 1.00 49.20 74 PHE A C 1
ATOM 570 O O . PHE A 1 86 ? 19.138 38.795 -4.839 1.00 48.38 74 PHE A O 1
ATOM 578 N N . PRO A 1 87 ? 18.113 36.832 -5.355 1.00 48.78 75 PRO A N 1
ATOM 579 C CA . PRO A 1 87 ? 16.841 37.464 -5.791 1.00 49.46 75 PRO A CA 1
ATOM 580 C C . PRO A 1 87 ? 15.929 37.926 -4.639 1.00 49.36 75 PRO A C 1
ATOM 581 O O . PRO A 1 87 ? 15.003 38.678 -4.865 1.00 49.34 75 PRO A O 1
ATOM 585 N N . VAL A 1 88 ? 16.204 37.453 -3.424 1.00 49.60 76 VAL A N 1
ATOM 586 C CA . VAL A 1 88 ? 15.389 37.746 -2.245 1.00 49.66 76 VAL A CA 1
ATOM 587 C C . VAL A 1 88 ? 16.278 37.988 -1.049 1.00 48.55 76 VAL A C 1
ATOM 588 O O . VAL A 1 88 ? 17.411 37.531 -1.028 1.00 49.32 76 VAL A O 1
ATOM 592 N N . ASN A 1 89 ? 15.761 38.687 -0.049 1.00 48.05 77 ASN A N 1
ATOM 593 C CA . ASN A 1 89 ? 16.323 38.623 1.287 1.00 47.80 77 ASN A CA 1
ATOM 594 C C . ASN A 1 89 ? 16.294 37.182 1.814 1.00 47.87 77 ASN A C 1
ATOM 595 O O . ASN A 1 89 ? 15.298 36.476 1.653 1.00 47.79 77 ASN A O 1
ATOM 600 N N . VAL A 1 90 ? 17.393 36.750 2.420 1.00 48.33 78 VAL A N 1
ATOM 601 C CA . VAL A 1 90 ? 17.457 35.480 3.137 1.00 48.90 78 VAL A CA 1
ATOM 602 C C . VAL A 1 90 ? 17.687 35.802 4.615 1.00 49.91 78 VAL A C 1
ATOM 603 O O . VAL A 1 90 ? 18.676 36.440 4.977 1.00 50.03 78 VAL A O 1
ATOM 607 N N . VAL A 1 91 ? 16.758 35.356 5.461 1.00 51.47 79 VAL A N 1
ATOM 608 C CA 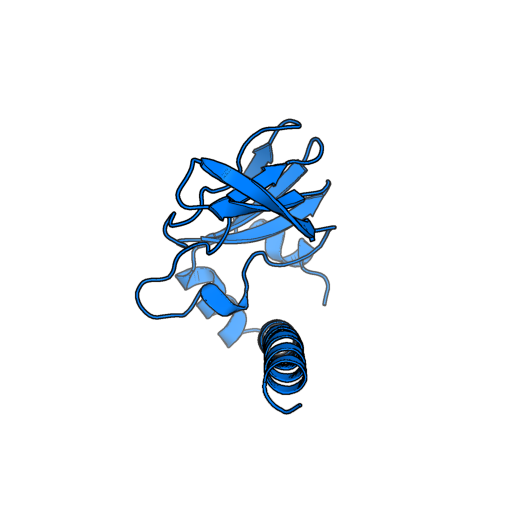. VAL A 1 91 ? 16.737 35.709 6.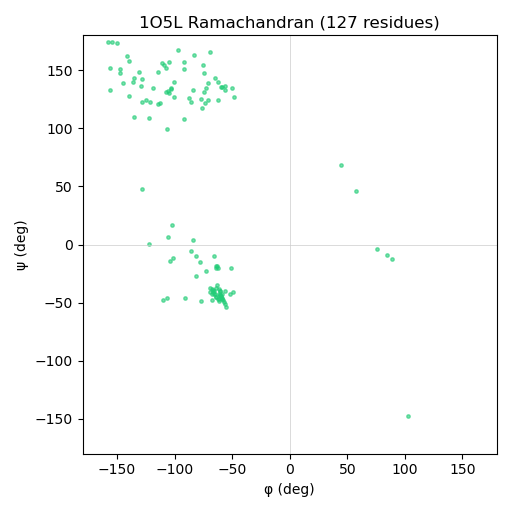875 1.00 52.07 79 VAL A CA 1
ATOM 609 C C . VAL A 1 91 ? 16.647 34.450 7.746 1.00 52.31 79 VAL A C 1
ATOM 610 O O . VAL A 1 91 ? 15.943 33.512 7.391 1.00 51.77 79 VAL A O 1
ATOM 614 N N . ALA A 1 92 ? 17.348 34.443 8.890 1.00 52.60 80 ALA A N 1
ATOM 615 C CA . ALA A 1 92 ? 17.280 33.316 9.837 1.00 52.65 80 ALA A CA 1
ATOM 616 C C . ALA A 1 92 ? 15.945 33.345 10.572 1.00 53.01 80 ALA A C 1
ATOM 617 O O . ALA A 1 92 ? 15.612 34.345 11.209 1.00 53.29 80 ALA A O 1
ATOM 619 N N . GLY A 1 93 ? 15.178 32.260 10.450 1.00 52.82 81 GLY A N 1
ATOM 620 C CA . G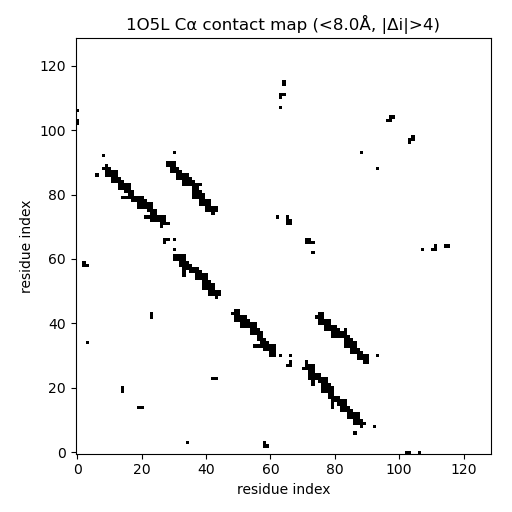LY A 1 93 ? 13.921 32.106 11.170 1.00 52.88 81 GLY A CA 1
ATOM 621 C C . GLY A 1 93 ? 14.156 31.642 12.596 1.00 53.11 81 GLY A C 1
ATOM 622 O O . GLY A 1 93 ? 13.341 31.896 13.485 1.00 52.68 81 GLY A O 1
ATOM 623 N N . GLU A 1 94 ? 15.273 30.944 12.787 1.00 53.20 82 GLU A N 1
ATOM 624 C CA . GLU A 1 94 ? 15.753 30.522 14.080 1.00 54.21 82 GLU A CA 1
ATOM 625 C C . GLU A 1 94 ? 17.283 30.453 14.026 1.00 53.54 82 GLU A C 1
ATOM 626 O O . GLU A 1 94 ? 17.874 30.604 12.950 1.00 53.14 82 GLU A O 1
ATOM 632 N N . ASN A 1 95 ? 17.922 30.216 15.171 1.00 53.32 83 ASN A N 1
ATOM 633 C CA . ASN A 1 95 ? 19.384 30.019 15.198 1.00 54.02 83 ASN A CA 1
ATOM 634 C C . ASN A 1 95 ? 19.770 29.008 14.106 1.00 53.47 83 ASN A C 1
ATOM 635 O O . ASN A 1 95 ? 19.196 27.926 14.025 1.00 54.08 83 ASN A O 1
ATOM 640 N N . SER A 1 96 ? 20.702 29.369 13.244 1.00 53.13 84 SER A N 1
ATOM 641 C CA . SER A 1 96 ? 21.012 28.532 12.089 1.00 52.88 84 SER A CA 1
ATOM 642 C C . SER A 1 96 ? 22.515 28.494 11.796 1.00 53.45 84 SER A C 1
ATOM 643 O O . SER A 1 96 ? 23.288 29.332 12.303 1.00 53.64 84 SER A O 1
ATOM 646 N N . LYS A 1 97 ? 22.924 27.495 11.011 1.00 53.57 85 LYS A N 1
ATOM 647 C CA . LYS A 1 97 ? 24.311 27.332 10.576 1.00 53.63 85 LYS A CA 1
ATOM 648 C C . LYS A 1 97 ? 24.329 26.974 9.102 1.00 53.51 85 LYS A C 1
ATOM 649 O O . LYS A 1 97 ? 23.529 26.176 8.618 1.00 52.53 85 LYS A O 1
ATOM 655 N N . ILE A 1 98 ? 25.289 27.559 8.407 1.00 54.23 86 ILE A N 1
ATOM 656 C CA . ILE A 1 98 ? 25.414 27.452 6.975 1.00 54.29 86 ILE A CA 1
ATOM 657 C C . ILE A 1 98 ? 26.844 27.083 6.635 1.00 53.82 86 ILE A C 1
ATOM 658 O O . ILE A 1 98 ? 27.773 27.448 7.347 1.00 53.24 86 ILE A O 1
ATOM 663 N N . LEU A 1 99 ? 26.991 26.331 5.541 1.00 53.67 87 LEU A N 1
ATOM 664 C CA . LEU A 1 99 ? 28.281 26.008 4.958 1.00 52.87 87 LEU A CA 1
ATOM 665 C C . LEU A 1 99 ? 28.444 26.892 3.727 1.00 53.19 87 LEU A C 1
ATOM 666 O O . LEU A 1 99 ? 27.515 26.994 2.904 1.00 53.60 87 LEU A O 1
ATOM 671 N N . SER A 1 100 ? 29.631 27.489 3.607 1.00 51.60 88 SER A N 1
ATOM 672 C CA . SER A 1 100 ? 29.952 28.420 2.561 1.00 51.67 88 SER A CA 1
ATOM 673 C C . SER A 1 100 ? 31.175 27.884 1.797 1.00 51.30 88 SER A C 1
ATOM 674 O O . SER A 1 100 ? 32.286 27.875 2.334 1.00 51.38 88 SER A O 1
ATOM 677 N N . ILE A 1 101 ? 30.960 27.424 0.573 1.00 51.04 89 ILE A N 1
ATOM 678 C CA . ILE A 1 101 ? 32.027 26.905 -0.281 1.00 51.18 89 ILE A CA 1
ATOM 679 C C . ILE A 1 101 ? 32.341 27.889 -1.423 1.00 50.56 89 ILE A C 1
ATOM 680 O O . ILE A 1 101 ? 31.424 28.272 -2.132 1.00 50.93 89 ILE A O 1
ATOM 685 N N . PRO A 1 102 ? 33.615 28.216 -1.646 1.00 50.02 90 PRO A N 1
ATOM 686 C CA . PRO A 1 102 ? 34.012 29.044 -2.789 1.00 50.30 90 PRO A CA 1
ATOM 687 C C . PRO A 1 102 ? 33.556 28.440 -4.119 1.00 50.90 90 PRO A C 1
ATOM 688 O O . PRO A 1 102 ? 33.649 27.217 -4.335 1.00 50.71 90 PRO A O 1
ATOM 692 N N . LYS A 1 103 ? 33.033 29.300 -4.992 1.00 51.03 91 LYS A N 1
ATOM 693 C CA . LYS A 1 103 ? 32.469 28.863 -6.259 1.00 51.31 91 LYS A CA 1
ATOM 694 C C . LYS A 1 103 ? 33.417 27.965 -7.079 1.00 50.52 91 LYS A C 1
ATOM 695 O O . LYS A 1 103 ? 32.976 26.996 -7.687 1.00 49.80 91 LYS A O 1
ATOM 701 N N . GLU A 1 104 ? 34.696 28.341 -7.129 1.00 50.55 92 GLU A N 1
ATOM 702 C CA . GLU A 1 104 ? 35.698 27.620 -7.923 1.00 50.86 92 GLU A CA 1
ATOM 703 C C . GLU A 1 104 ? 35.945 26.229 -7.371 1.00 49.49 92 GLU A C 1
ATOM 704 O O . GLU A 1 104 ? 36.097 25.276 -8.148 1.00 49.37 92 GLU A O 1
ATOM 710 N N . VAL A 1 105 ? 35.999 26.128 -6.040 1.00 48.27 93 VAL A N 1
ATOM 711 C CA . VAL A 1 105 ? 36.081 24.859 -5.374 1.00 47.61 93 VAL A CA 1
ATOM 712 C C . VAL A 1 105 ? 34.795 24.050 -5.622 1.00 49.09 93 VAL A C 1
ATOM 713 O O . VAL A 1 105 ? 34.875 22.828 -5.883 1.00 48.76 93 VAL A O 1
ATOM 717 N N . PHE A 1 106 ? 33.617 24.692 -5.552 1.00 49.69 94 PHE A N 1
ATOM 718 C CA . PHE A 1 106 ? 32.389 23.919 -5.811 1.00 51.27 94 PHE A CA 1
ATOM 719 C C . PHE A 1 106 ? 32.413 23.343 -7.238 1.00 50.97 94 PHE A C 1
ATOM 720 O O . PHE A 1 106 ? 32.093 22.193 -7.431 1.00 50.75 94 PHE A O 1
ATOM 728 N N . LEU A 1 107 ? 32.880 24.109 -8.216 1.00 51.61 95 LEU A N 1
ATOM 729 C CA . LEU A 1 107 ? 33.048 23.571 -9.582 1.00 52.27 95 LEU A CA 1
ATOM 730 C C . LEU A 1 107 ? 33.984 22.360 -9.656 1.00 51.97 95 LEU A C 1
ATOM 731 O 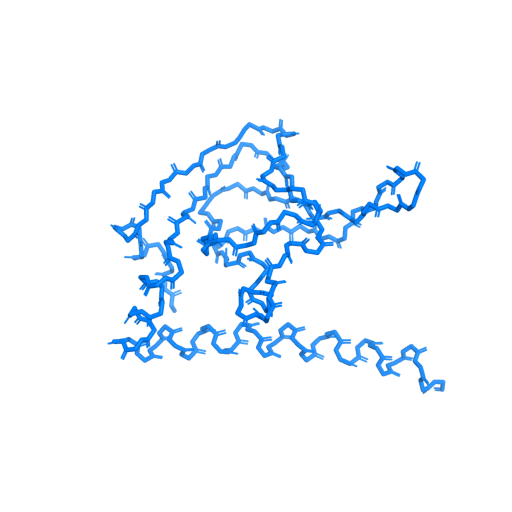O . LEU A 1 107 ? 33.700 21.420 -10.392 1.00 51.64 95 LEU A O 1
ATOM 736 N N . ASP A 1 108 ? 35.114 22.426 -8.936 1.00 51.28 96 ASP A N 1
ATOM 737 C CA . ASP A 1 108 ? 36.085 21.331 -8.895 1.00 50.50 96 ASP A CA 1
ATOM 738 C C . ASP A 1 108 ? 35.418 20.074 -8.362 1.00 50.79 96 ASP A C 1
ATOM 739 O O . ASP A 1 108 ? 35.642 19.015 -8.899 1.00 51.01 96 ASP A O 1
ATOM 744 N N . LEU A 1 109 ? 34.638 20.202 -7.290 1.00 51.18 97 LEU A N 1
ATOM 745 C CA . LEU A 1 109 ? 33.905 19.079 -6.701 1.00 52.13 97 LEU A CA 1
ATOM 746 C C . LEU A 1 109 ? 32.891 18.445 -7.679 1.00 53.18 97 LEU A C 1
ATOM 747 O O . LEU A 1 109 ? 32.787 17.223 -7.757 1.00 53.37 97 LEU A O 1
ATOM 752 N N . LEU A 1 110 ? 32.145 19.292 -8.395 1.00 53.61 98 LEU A N 1
ATOM 753 C CA . LEU A 1 110 ? 31.221 18.854 -9.430 1.00 53.91 98 LEU A CA 1
ATOM 754 C C . LEU A 1 110 ? 31.924 18.018 -10.487 1.00 54.19 98 LEU A C 1
ATOM 755 O O . LEU A 1 110 ? 31.355 17.030 -10.987 1.00 54.27 98 LEU A O 1
ATOM 760 N N . MET A 1 111 ? 33.144 18.427 -10.860 1.00 53.68 99 MET A N 1
ATOM 761 C CA . MET A 1 111 ? 33.880 17.739 -11.931 1.00 52.78 99 MET A CA 1
ATOM 762 C C . MET A 1 111 ? 34.401 16.376 -11.480 1.00 52.72 99 MET A C 1
ATOM 763 O O . MET A 1 111 ? 34.645 15.494 -12.316 1.00 52.52 99 MET A O 1
ATOM 768 N N . LYS A 1 112 ? 34.563 16.190 -10.170 1.00 52.51 100 LYS A N 1
ATOM 769 C CA . LYS A 1 112 ? 35.173 14.961 -9.651 1.00 52.79 100 LYS A CA 1
ATOM 770 C C . LYS A 1 112 ? 34.190 13.929 -9.089 1.00 53.14 100 LYS A C 1
ATOM 771 O O . LYS A 1 112 ? 34.602 12.778 -8.826 1.00 54.42 100 LYS A O 1
ATOM 773 N N . ASP A 1 113 ? 32.927 14.322 -8.903 1.00 51.72 101 ASP A N 1
ATOM 774 C CA . ASP A 1 113 ? 31.909 13.497 -8.244 1.00 51.87 101 ASP A CA 1
ATOM 775 C C . ASP A 1 113 ? 30.583 13.534 -9.046 1.00 51.26 101 ASP A C 1
ATOM 776 O O . ASP A 1 113 ? 29.887 14.547 -9.087 1.00 50.25 101 ASP A O 1
ATOM 781 N N . ARG A 1 114 ? 30.257 12.414 -9.679 1.00 50.79 102 ARG A N 1
ATOM 782 C CA . ARG A 1 114 ? 29.122 12.333 -10.591 1.00 51.24 102 ARG A CA 1
ATOM 783 C C . ARG A 1 114 ? 27.798 12.451 -9.839 1.00 50.57 102 ARG A C 1
ATOM 784 O O . ARG A 1 114 ? 26.856 13.106 -10.283 1.00 50.75 102 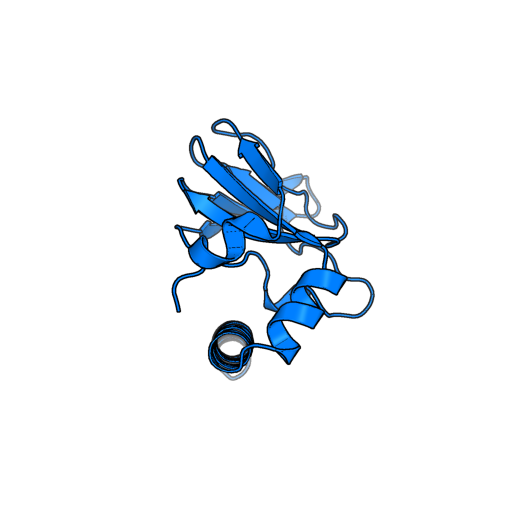ARG A O 1
ATOM 792 N N . GLU A 1 115 ? 27.742 11.795 -8.697 1.00 50.31 103 GLU A N 1
ATOM 793 C CA . GLU A 1 115 ? 26.562 11.779 -7.856 1.00 50.90 103 GLU A CA 1
ATOM 794 C C . GLU A 1 115 ? 26.210 13.212 -7.389 1.00 50.73 103 GLU A C 1
ATOM 795 O O . GLU A 1 115 ? 25.039 13.589 -7.369 1.00 50.05 103 GLU A O 1
ATOM 801 N N . LEU A 1 116 ? 27.237 14.026 -7.090 1.00 51.09 104 LEU A N 1
ATOM 802 C CA . LEU A 1 116 ? 27.065 15.432 -6.750 1.00 50.73 104 LEU A CA 1
ATOM 803 C C . LEU A 1 116 ? 26.585 16.268 -7.940 1.00 51.15 104 LEU A C 1
ATOM 804 O O . LEU A 1 116 ? 25.648 17.080 -7.823 1.00 50.34 104 LEU A O 1
ATOM 809 N N . LEU A 1 117 ? 27.244 16.076 -9.082 1.00 51.08 105 LEU A N 1
ATOM 810 C CA . LEU A 1 117 ? 26.883 16.777 -10.312 1.00 51.08 105 LEU A CA 1
ATOM 811 C C . LEU A 1 117 ? 25.403 16.521 -10.650 1.00 50.45 105 LEU A C 1
ATOM 812 O O . LEU A 1 117 ? 24.638 17.453 -10.930 1.00 49.29 105 LEU A O 1
ATOM 817 N N . LEU A 1 118 ? 25.034 15.244 -10.652 1.00 50.05 106 LEU A N 1
ATOM 818 C CA . LEU A 1 118 ? 23.667 14.843 -10.912 1.00 50.53 106 LEU A CA 1
ATOM 819 C C . LEU A 1 118 ? 22.675 15.446 -9.918 1.00 50.22 106 LEU A C 1
ATOM 820 O O . LEU A 1 118 ? 21.638 15.948 -10.331 1.00 47.99 106 LEU A O 1
ATOM 825 N N . PHE A 1 119 ? 23.016 15.385 -8.624 1.00 50.32 107 PHE A N 1
ATOM 826 C CA . PHE A 1 119 ? 22.211 15.993 -7.578 1.00 50.63 107 PHE A CA 1
ATOM 827 C C . PHE A 1 119 ? 21.968 17.478 -7.829 1.00 50.82 107 PHE A C 1
ATOM 828 O O . PHE A 1 119 ? 20.816 17.913 -7.839 1.00 50.08 107 PHE A O 1
ATOM 836 N N . PHE A 1 120 ? 23.058 18.235 -8.031 1.00 50.58 108 PHE A N 1
ATOM 837 C CA . PHE A 1 120 ? 23.021 19.667 -8.343 1.00 50.34 108 PHE A CA 1
ATOM 838 C C . PHE A 1 120 ? 22.201 19.990 -9.600 1.00 50.79 108 PHE A C 1
ATOM 839 O O . PHE A 1 120 ? 21.357 20.900 -9.584 1.00 50.85 108 PHE A O 1
ATOM 847 N N . LEU A 1 121 ? 22.457 19.285 -10.699 1.00 51.40 109 LEU A N 1
ATOM 848 C CA . LEU A 1 121 ? 21.724 19.558 -11.924 1.00 52.44 109 LEU A CA 1
ATOM 849 C C . LEU A 1 121 ? 20.215 19.249 -11.726 1.00 53.11 109 LEU A C 1
ATOM 850 O O . LEU A 1 121 ? 19.369 20.004 -12.235 1.00 52.53 109 LEU A O 1
ATOM 855 N N . LYS A 1 122 ? 19.909 18.177 -10.966 1.00 53.45 110 LYS A N 1
ATOM 856 C CA . LYS A 1 122 ? 18.543 17.839 -10.560 1.00 54.30 110 LYS A CA 1
ATOM 857 C C . LYS A 1 122 ? 17.866 18.933 -9.713 1.00 54.87 110 LYS A C 1
ATOM 858 O O . LYS A 1 122 ? 16.696 19.265 -9.926 1.00 54.19 110 LYS A O 1
ATOM 864 N N . ASP A 1 123 ? 18.608 19.492 -8.764 1.00 55.45 111 ASP A N 1
ATOM 865 C CA . ASP A 1 123 ? 18.100 20.562 -7.903 1.00 56.65 111 ASP A CA 1
ATOM 866 C C . ASP A 1 123 ? 17.703 21.808 -8.710 1.00 56.72 111 ASP A C 1
ATOM 867 O O . ASP A 1 123 ? 16.617 22.377 -8.530 1.00 56.38 111 ASP A O 1
ATOM 872 N N . VAL A 1 124 ? 18.601 22.216 -9.589 1.00 56.28 112 VAL A N 1
ATOM 873 C CA . VAL A 1 124 ? 18.386 23.377 -10.428 1.00 56.93 112 VAL A CA 1
ATOM 874 C C . VAL A 1 124 ? 17.225 23.153 -11.420 1.00 57.11 112 VAL A C 1
ATOM 875 O O . VAL A 1 124 ? 16.388 24.066 -11.611 1.00 57.35 112 VAL A O 1
ATOM 879 N N . SER A 1 125 ? 17.172 21.961 -12.033 1.00 56.37 113 SER A N 1
ATOM 880 C CA . SER A 1 125 ? 16.112 21.633 -12.994 1.00 56.52 113 SER A CA 1
ATOM 881 C C . SER A 1 125 ? 14.706 21.527 -12.393 1.00 55.88 113 SER A C 1
ATOM 882 O O . SER A 1 125 ? 13.722 21.922 -13.025 1.00 54.94 113 SER A O 1
ATOM 885 N N . GLU A 1 126 ? 14.623 20.959 -11.201 1.00 56.47 114 GLU A N 1
ATOM 886 C CA . GLU A 1 126 ? 13.358 20.853 -10.469 1.00 56.66 114 GLU A CA 1
ATOM 887 C C . GLU A 1 126 ? 12.824 22.223 -10.069 1.00 56.88 114 GLU A C 1
ATOM 888 O O . GLU A 1 126 ? 11.625 22.476 -10.158 1.00 56.80 114 GLU A O 1
ATOM 894 N N . HIS A 1 127 ? 13.717 23.120 -9.655 1.00 57.42 115 HIS A N 1
ATOM 895 C CA . HIS A 1 127 ? 13.308 24.486 -9.335 1.00 57.38 115 HIS A CA 1
ATOM 896 C C . HIS A 1 127 ? 12.864 25.226 -10.578 1.00 57.44 115 HIS A C 1
ATOM 897 O O . HIS A 1 127 ? 11.944 26.032 -10.534 1.00 57.08 115 HIS A O 1
ATOM 904 N N . PHE A 1 128 ? 13.563 24.982 -11.680 1.00 57.78 116 PHE A N 1
ATOM 905 C CA . PHE A 1 128 ? 13.188 25.561 -12.956 1.00 57.71 116 PHE A CA 1
ATOM 906 C C . PHE A 1 128 ? 11.799 25.097 -13.424 1.00 56.68 116 PHE A C 1
ATOM 907 O O . PHE A 1 128 ? 11.000 25.892 -13.868 1.00 55.54 116 PHE A O 1
ATOM 915 N N . ARG A 1 129 ? 11.558 23.804 -13.341 1.00 56.29 117 ARG A N 1
ATOM 916 C CA . ARG A 1 129 ? 10.327 23.200 -13.840 1.00 56.56 117 ARG A CA 1
ATOM 917 C C . ARG A 1 129 ? 9.131 23.764 -13.090 1.00 54.98 117 ARG A C 1
ATOM 918 O O . ARG A 1 129 ? 8.112 24.089 -13.673 1.00 54.08 117 ARG A O 1
ATOM 926 N N . VAL A 1 130 ? 9.292 23.889 -11.782 1.00 54.44 118 VAL A N 1
ATOM 927 C CA . VAL A 1 130 ? 8.256 24.428 -10.913 1.00 54.77 118 VAL A CA 1
ATOM 928 C C . VAL A 1 130 ? 7.867 25.898 -11.254 1.00 53.93 118 VAL A C 1
ATOM 929 O O . VAL A 1 130 ? 6.694 26.216 -11.345 1.00 52.81 118 VAL A O 1
ATOM 933 N N . VAL A 1 131 ? 8.863 26.756 -11.449 1.00 53.40 119 VAL A N 1
ATOM 934 C CA . VAL A 1 131 ? 8.616 28.155 -11.785 1.00 53.71 119 VAL A CA 1
ATOM 935 C C . VAL A 1 131 ? 8.021 28.272 -13.224 1.00 52.67 119 VAL A C 1
ATOM 936 O O . VAL A 1 131 ? 7.114 29.064 -13.483 1.00 51.19 119 VAL A O 1
ATOM 940 N N . SER A 1 132 ? 8.496 27.427 -14.130 1.00 51.96 120 SER A N 1
ATOM 941 C CA . SER A 1 132 ? 8.028 27.416 -15.508 1.00 51.90 120 SER A CA 1
ATOM 942 C C . SER A 1 132 ? 6.546 27.030 -15.642 1.00 50.66 120 SER A C 1
ATOM 943 O O . SER A 1 132 ? 5.797 27.679 -16.382 1.00 50.10 120 SER A O 1
ATOM 946 N N . GLU A 1 133 ? 6.143 25.989 -14.920 1.00 50.09 121 GLU A N 1
ATOM 947 C CA . GLU A 1 133 ? 4.768 25.477 -14.917 1.00 50.46 121 GLU A CA 1
ATOM 948 C C . GLU A 1 133 ? 3.814 26.473 -14.267 1.00 49.65 121 GLU A C 1
ATOM 949 O O . GLU A 1 133 ? 2.736 26.713 -14.778 1.00 49.22 121 GLU A O 1
ATOM 955 N N . LYS A 1 134 ? 4.236 27.066 -13.155 1.00 49.38 122 LYS A N 1
ATOM 956 C CA . LYS A 1 134 ? 3.493 28.143 -12.514 1.00 49.09 122 LYS A CA 1
ATOM 957 C C . LYS A 1 134 ? 3.283 29.326 -13.470 1.00 49.70 122 LYS A C 1
ATOM 958 O O . LYS A 1 134 ? 2.164 29.840 -13.599 1.00 49.02 122 LYS A O 1
ATOM 964 N N . LEU A 1 135 ? 4.362 29.752 -14.135 1.00 49.80 123 LEU A N 1
ATOM 965 C CA . LEU A 1 135 ? 4.294 30.848 -15.094 1.00 50.25 123 LEU A CA 1
ATOM 966 C C . LEU A 1 135 ? 3.364 30.563 -16.259 1.00 50.05 123 LEU A C 1
ATOM 967 O O . LEU A 1 135 ? 2.673 31.467 -16.694 1.00 50.55 123 LEU A O 1
ATOM 972 N N . PHE A 1 136 ? 3.371 29.335 -16.782 1.00 50.33 124 PHE A N 1
ATOM 973 C CA . PHE A 1 136 ? 2.429 28.939 -17.855 1.00 50.51 124 PHE A CA 1
ATOM 974 C C . PHE A 1 136 ? 0.978 28.976 -17.353 1.00 50.09 124 PHE A C 1
ATOM 975 O O . PHE A 1 136 ? 0.093 29.464 -18.055 1.00 49.26 124 PHE A O 1
ATOM 983 N N . PHE A 1 137 ? 0.723 28.440 -16.155 1.00 49.69 125 PHE A N 1
ATOM 984 C CA . PHE A 1 137 ? -0.658 28.388 -15.637 1.00 49.51 125 PHE A CA 1
ATOM 985 C C . PHE A 1 137 ? -1.240 29.794 -15.437 1.00 49.56 125 PHE A C 1
ATOM 986 O O . PHE A 1 137 ? -2.415 30.006 -15.632 1.00 49.73 125 PHE A O 1
ATOM 994 N N . LEU A 1 138 ? -0.409 30.746 -15.049 1.00 50.26 126 LEU A N 1
ATOM 995 C CA . LEU A 1 138 ? -0.847 32.127 -14.852 1.00 50.86 126 LEU A CA 1
ATOM 996 C C . LEU A 1 138 ? -0.951 32.973 -16.149 1.00 51.35 126 LEU A C 1
ATOM 997 O O . LEU A 1 138 ? -1.490 34.068 -16.097 1.00 51.32 126 LEU A O 1
ATOM 1002 N N . THR A 1 139 ? -0.455 32.472 -17.288 1.00 51.54 127 THR A N 1
ATOM 1003 C CA . THR A 1 139 ? -0.476 33.225 -18.546 1.00 51.52 127 THR A CA 1
ATOM 1004 C C . THR A 1 139 ? -1.201 32.534 -19.724 1.00 52.69 127 THR A C 1
ATOM 1005 O O . THR A 1 139 ? -1.246 33.071 -20.820 1.00 51.92 127 THR A O 1
ATOM 1009 N N . THR A 1 140 ? -1.750 31.348 -19.502 1.00 54.73 128 THR A N 1
ATOM 1010 C CA . THR A 1 140 ? -2.466 30.613 -20.535 1.00 56.88 128 THR A CA 1
ATOM 1011 C C . THR A 1 140 ? -3.820 30.201 -20.000 1.00 59.21 128 THR A C 1
ATOM 1012 O O . THR A 1 140 ? -4.195 29.022 -20.055 1.00 60.58 128 THR A O 1
ATOM 1016 N N . LYS A 1 141 ? -4.496 31.166 -19.394 1.00 60.91 129 LYS A N 1
ATOM 1017 C CA . LYS A 1 141 ? -5.962 31.235 -19.339 1.00 61.99 129 LYS A CA 1
ATOM 1018 C C . LYS A 1 141 ? -6.726 29.974 -19.832 1.00 62.35 129 LYS A C 1
ATOM 1019 O O . LYS A 1 141 ? -6.495 28.876 -19.278 1.00 61.92 129 LYS A O 1
#

Organism: Thermotoga maritima (strain ATCC 43589 / DSM 3109 / JCM 10099 / NBRC 100826 / MSB8) (NCBI:txid243274)

Radius of gyration: 15.28 Å; Cα contacts (8 Å, |Δi|>4): 227; chains: 1; bounding box: 42×39×36 Å

Secondary structure (DSSP, 8-state):
--GGGGGGGSEEEEE-TT-EEE-TT-B--EEEEEEES-EEEEEEPTTS-EEEEEEE-SSEESSGGGTTSSS-B-SSEEEESSSEEEEEEEHHHHHHHHHH-HHHHHHHHHHHHHHHHHHHHHHHHHH--

Sequence (129 aa):
MDLKKLLPCGKVIVFRKGEIVKHQDDPIEDVLILLEGTLKTEHVSENGKTLEIDEIKPVQIIASGFIFSSEPRFPVNVVAGENSKILSIPKEVFLDLLMKDRELLLFFLKDVSEHFRVVSEKLFFLTTK

Solvent-accessible surface area: 8334 Å² total; per-residue (Å²): 85,77,5,89,156,17,73,120,35,24,131,76,52,94,33,78,153,51,78,78,15,60,93,39,91,40,66,4,116,39,0,8,0,0,14,80,17,10,0,74,14,35,76,44,32,170,128,54,61,70,124,84,101,88,91,18,110,55,53,69,7,5,28,7,46,97,0,86,59,110,136,26,102,2,48,23,15,2,15,2,16,78,112,4,87,1,0,4,0,58,44,125,56,0,67,83,43,14,150,94,57,193,105,1,65,108,59,11,96,146,25,42,63,77,106,140,103,85,84,33,77,133,113,130,160,129,77,85,226

CATH classification: 2.60.120.10

InterPro domains:
  IPR000595 Cyclic nucleotide-binding domain [PF00027] (14-101)
  IPR000595 Cyclic nucleotide-binding domain [PS50042] (1-115)
  IPR000595 Cyclic nucleotide-binding domain [cd00038] (2-109)
  IPR012318 Cr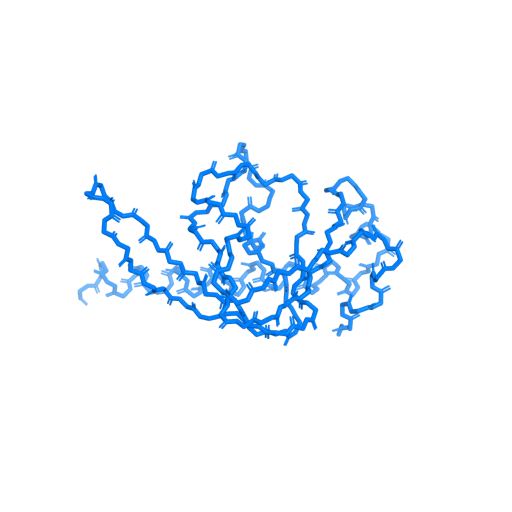p-type HTH domain [PF13545] (133-192)
  IPR012318 Crp-type HTH domain [PS51063] (129-195)
  IPR012318 Crp-type HTH domain [SM00419] (145-193)
  IPR014710 RmlC-like jelly roll fold [G3DSA:2.60.120.10] (1-194)
  IPR018490 Cyclic nucleotide-binding domain superfamily [SSF51206] (2-128)
  IPR036390 Winged helix DNA-binding domain superfamily [SSF46785] (129-192)
  IPR050397 Global Transcriptional Regulators in Environmental Response [PTHR24567] (2-190)

B-factor: mean 53.92, std 5.01, range [24.52, 72.02]

Nearest PDB structures (foldseek):
  1o5l-assembly1_A-2  TM=1.008E+00  e=8.084E-23  Thermotoga maritima
  4i02-assembly3_F-3  TM=8.792E-01  e=1.210E-07  Escherichia coli K-12
  4i0b-assembly1_A  TM=8.537E-01  e=2.518E-07  Escherichia coli K-12
  6dt4-assembly1_B  TM=8.755E-01  e=2.982E-07  Yersinia pestis CO92
  3iwz-assembly2_C  TM=8.110E-01  e=1.366E-06  Xanthomonas campestris pv. campestris

Foldseek 3Di:
DDCVVCQVQFDKDKDAAFDWPDAAFDFQFWWKWWDAAKKWWWAADPVRDIGTDDMDGPGDTDPLLQNPDDRGTDRTTIGGNHITMMTTHGPVSVVVVLVVDVVSVVVSVVVNVVVVVVVVVVVCVVPVD